Protein AF-A0A5J4YT79-F1 (afdb_monomer_lite)

InterPro domains:
  IPR004518 NTP pyrophosphohydrolase MazG-like domain [PF03819] (33-120)
  IPR011551 NTP pyrophosphohydrolase MazG [PTHR30522] (71-148)

pLDDT: mean 90.37, std 12.7, range [50.19, 98.56]

Foldseek 3Di:
DVVVVVVVVLLVVLVVCCVPPPCLVPDALVVLVVVLVVLVVQLVVLVVVLVCVVVVPDDDPPDPPADNVRSVVSNVVSVVSNVSSVSSSQVNCCVPPVDDPVVVVVVVVVLVLQLQLLVHPPDVVHDGPHDPDPVRRVVSNVVSVVVPD

Sequence (149 aa):
MENSLELVKLLNVIQQLNENCAFVKEVNGYEILSFTKSECDEIMIEMEALESHCRGGNETGFSSSVSEDAARTALQTEAGDLVFNALLLCHILARDYSIDLNAAIQSVREKVTRRSPHVFPRTEGGEVEPASTRAEAEAIWQREKAKEH

Structure (mmCIF, N/CA/C/O backbone):
data_AF-A0A5J4YT79-F1
#
_entry.id   AF-A0A5J4YT79-F1
#
loop_
_atom_site.group_PDB
_atom_site.id
_atom_site.type_symbol
_atom_site.label_atom_id
_atom_site.label_alt_id
_atom_site.label_comp_id
_atom_site.label_asym_id
_atom_site.label_entity_id
_atom_site.label_seq_id
_atom_site.pdbx_PDB_ins_code
_atom_site.Cartn_x
_atom_site.Cartn_y
_atom_site.Cartn_z
_atom_site.occupancy
_atom_site.B_iso_or_equiv
_atom_site.auth_seq_id
_atom_site.auth_comp_id
_atom_site.auth_asym_id
_atom_site.auth_atom_id
_atom_site.pdbx_PDB_model_num
ATOM 1 N N . MET A 1 1 ? -2.606 17.295 6.692 1.00 51.03 1 MET A N 1
ATOM 2 C CA . MET A 1 1 ? -2.569 17.907 5.342 1.00 51.03 1 MET A CA 1
ATOM 3 C C . MET A 1 1 ? -1.173 17.889 4.714 1.00 51.03 1 MET A C 1
ATOM 5 O O . MET A 1 1 ? -1.062 18.186 3.538 1.00 51.03 1 MET A O 1
ATOM 9 N N . GLU A 1 2 ? -0.114 17.510 5.436 1.00 56.41 2 GLU A N 1
ATOM 10 C CA . GLU A 1 2 ? 1.245 17.426 4.874 1.00 56.41 2 GLU A CA 1
ATOM 11 C C . GLU A 1 2 ? 1.461 16.124 4.075 1.00 56.41 2 GLU A C 1
ATOM 13 O O . GLU A 1 2 ? 1.932 16.164 2.943 1.00 56.41 2 GLU A O 1
ATOM 18 N N . ASN A 1 3 ? 0.938 14.992 4.571 1.00 58.00 3 ASN A N 1
ATOM 19 C CA . ASN A 1 3 ? 0.994 13.689 3.882 1.00 58.00 3 ASN A CA 1
ATOM 20 C C . ASN A 1 3 ? 0.339 13.690 2.490 1.00 58.00 3 ASN A C 1
ATOM 22 O O . ASN A 1 3 ? 0.740 12.921 1.620 1.00 58.00 3 ASN A O 1
ATOM 26 N N . SER A 1 4 ? -0.660 14.550 2.253 1.00 72.56 4 SER A N 1
ATOM 27 C CA . SER A 1 4 ? -1.286 14.652 0.931 1.00 72.56 4 SER A CA 1
ATOM 28 C C . SER A 1 4 ? -0.338 15.224 -0.122 1.00 72.56 4 SER A C 1
ATOM 30 O O . SER A 1 4 ? -0.509 14.918 -1.295 1.00 72.56 4 SER A O 1
ATOM 32 N N . LEU A 1 5 ? 0.667 16.019 0.266 1.00 89.56 5 LEU A N 1
ATOM 33 C CA . LEU A 1 5 ? 1.617 16.587 -0.688 1.00 89.56 5 LEU A CA 1
ATOM 34 C C . LEU A 1 5 ? 2.644 15.550 -1.161 1.00 89.56 5 LEU A C 1
ATOM 36 O O . LEU A 1 5 ? 2.880 15.445 -2.363 1.00 89.56 5 LEU A O 1
ATOM 40 N N . GLU A 1 6 ? 3.224 14.766 -0.249 1.00 93.75 6 GLU A N 1
ATOM 41 C CA . GLU A 1 6 ? 4.212 13.737 -0.613 1.00 93.75 6 GLU A CA 1
ATOM 42 C C . GLU A 1 6 ? 3.589 12.598 -1.424 1.00 93.75 6 GLU A C 1
ATOM 44 O O . GLU A 1 6 ? 4.176 12.149 -2.406 1.00 93.75 6 GLU A O 1
ATOM 49 N N . LEU A 1 7 ? 2.351 12.203 -1.107 1.00 91.62 7 LEU A N 1
ATOM 50 C CA . LEU A 1 7 ? 1.627 11.222 -1.916 1.00 91.62 7 LEU A CA 1
ATOM 51 C C . LEU A 1 7 ? 1.407 11.719 -3.353 1.00 91.62 7 LEU A C 1
ATOM 53 O O . LEU A 1 7 ? 1.615 10.972 -4.305 1.00 91.62 7 LEU A O 1
ATOM 57 N N . VAL A 1 8 ? 1.030 12.990 -3.528 1.00 93.06 8 VAL A N 1
ATOM 58 C CA . VAL A 1 8 ? 0.877 13.591 -4.863 1.00 93.06 8 VAL A CA 1
ATOM 59 C C . VAL A 1 8 ? 2.213 13.631 -5.608 1.00 93.06 8 VAL A C 1
ATOM 61 O O . VAL A 1 8 ? 2.255 13.335 -6.802 1.00 93.06 8 VAL A O 1
ATOM 64 N N . LYS A 1 9 ? 3.321 13.945 -4.925 1.00 96.12 9 LYS A N 1
ATOM 65 C CA . LYS A 1 9 ? 4.661 13.891 -5.531 1.00 96.12 9 LYS A CA 1
ATOM 66 C C . LYS A 1 9 ? 5.024 12.473 -5.980 1.00 96.12 9 LYS A C 1
ATOM 68 O O . LYS A 1 9 ? 5.514 12.319 -7.094 1.00 96.12 9 LYS A O 1
ATOM 73 N N . LEU A 1 10 ? 4.738 11.452 -5.173 1.00 95.69 10 LEU A N 1
ATOM 74 C CA . LEU A 1 10 ? 4.984 10.055 -5.540 1.00 95.69 10 LEU A CA 1
ATOM 75 C C . LEU A 1 10 ? 4.137 9.615 -6.743 1.00 95.69 10 LEU A C 1
ATOM 77 O O . LEU A 1 10 ? 4.655 8.987 -7.663 1.00 95.69 10 LEU A O 1
ATOM 81 N N . LEU A 1 11 ? 2.862 10.008 -6.794 1.00 94.12 11 LEU A N 1
ATOM 82 C CA . LEU A 1 11 ? 2.011 9.761 -7.964 1.00 94.12 11 LEU A CA 1
ATOM 83 C C . LEU A 1 11 ? 2.583 10.412 -9.232 1.00 94.12 11 LEU A C 1
ATOM 85 O O . LEU A 1 11 ? 2.588 9.788 -10.293 1.00 94.12 11 LEU A O 1
ATOM 89 N N . ASN A 1 12 ? 3.139 11.623 -9.124 1.00 95.88 12 ASN A N 1
ATOM 90 C CA . ASN A 1 12 ? 3.833 12.262 -10.244 1.00 95.88 12 ASN A CA 1
ATOM 91 C C . ASN A 1 12 ? 5.087 11.479 -10.668 1.00 95.88 12 ASN A C 1
ATOM 93 O O . ASN A 1 12 ? 5.338 11.349 -11.863 1.00 95.88 12 ASN A O 1
ATOM 97 N N . VAL A 1 13 ? 5.857 10.927 -9.723 1.00 97.50 13 VAL A N 1
ATOM 98 C CA . VAL A 1 13 ? 7.008 10.059 -10.039 1.00 97.50 13 VAL A CA 1
ATOM 99 C C . VAL A 1 13 ? 6.555 8.815 -10.803 1.00 97.50 13 VAL A C 1
ATOM 101 O O . VAL A 1 13 ? 7.142 8.493 -11.833 1.00 97.50 13 VAL A O 1
ATOM 104 N N . ILE A 1 14 ? 5.482 8.153 -10.365 1.00 96.50 14 ILE A N 1
ATOM 105 C CA . ILE A 1 14 ? 4.930 6.971 -11.049 1.00 96.50 14 ILE A CA 1
ATOM 106 C C . ILE A 1 14 ? 4.471 7.322 -12.468 1.00 96.50 14 ILE A C 1
ATOM 108 O O . ILE A 1 14 ? 4.776 6.588 -13.409 1.00 96.50 14 ILE A O 1
ATOM 112 N N . GLN A 1 15 ? 3.823 8.475 -12.652 1.00 94.69 15 GLN A N 1
ATOM 113 C CA . GLN A 1 15 ? 3.455 8.962 -13.982 1.00 94.69 15 GLN A CA 1
ATOM 114 C C . GLN A 1 15 ? 4.691 9.162 -14.875 1.00 94.69 15 GLN A C 1
ATOM 116 O O . GLN A 1 15 ? 4.701 8.731 -16.028 1.00 94.69 15 GLN A O 1
ATOM 121 N N . GLN A 1 16 ? 5.760 9.759 -14.341 1.00 97.69 16 GLN A N 1
ATOM 122 C CA . GLN A 1 16 ? 7.011 9.939 -15.082 1.00 97.69 16 GLN A CA 1
ATOM 123 C C . GLN A 1 16 ? 7.690 8.607 -15.418 1.00 97.69 16 GLN A C 1
ATOM 125 O O . GLN A 1 16 ? 8.208 8.453 -16.526 1.00 97.69 16 GLN A O 1
ATOM 130 N N . LEU A 1 17 ? 7.662 7.627 -14.510 1.00 97.56 17 LEU A N 1
ATOM 131 C CA . LEU A 1 17 ? 8.157 6.278 -14.783 1.00 97.56 17 LEU A CA 1
ATOM 132 C C . LEU A 1 17 ? 7.356 5.615 -15.906 1.00 97.56 17 LEU A C 1
ATOM 134 O O . LEU A 1 17 ? 7.945 5.046 -16.818 1.00 97.56 17 LEU A O 1
ATOM 138 N N . ASN A 1 18 ? 6.033 5.736 -15.900 1.00 92.75 18 ASN A N 1
ATOM 139 C CA . ASN A 1 18 ? 5.195 5.195 -16.966 1.00 92.75 18 ASN A CA 1
ATOM 140 C C . ASN A 1 18 ? 5.537 5.784 -18.346 1.00 92.75 18 ASN A C 1
ATOM 142 O O . ASN A 1 18 ? 5.630 5.067 -19.343 1.00 92.75 18 ASN A O 1
ATOM 146 N N . GLU A 1 19 ? 5.758 7.095 -18.411 1.00 94.75 19 GLU A N 1
ATOM 147 C CA . GLU A 1 19 ? 6.079 7.784 -19.662 1.00 94.75 19 GLU A CA 1
ATOM 148 C C . GLU A 1 19 ? 7.489 7.442 -20.170 1.00 94.75 19 GLU A C 1
ATOM 150 O O . GLU A 1 19 ? 7.693 7.284 -21.380 1.00 94.75 19 GLU A O 1
ATOM 155 N N . ASN A 1 20 ? 8.454 7.259 -19.262 1.00 97.44 20 ASN A N 1
ATOM 156 C CA . ASN A 1 20 ? 9.879 7.291 -19.604 1.00 97.44 20 ASN A CA 1
ATOM 157 C C . ASN A 1 20 ? 10.664 5.997 -19.306 1.00 97.44 20 ASN A C 1
ATOM 159 O O . ASN A 1 20 ? 11.790 5.865 -19.778 1.00 97.44 20 ASN A O 1
ATOM 163 N N . CYS A 1 21 ? 10.106 5.024 -18.579 1.00 97.69 21 CYS A N 1
ATOM 164 C CA . CYS A 1 21 ? 10.808 3.801 -18.170 1.00 97.69 21 CYS A CA 1
ATOM 165 C C . CYS A 1 21 ? 10.355 2.575 -18.978 1.00 97.69 21 CYS A C 1
ATOM 167 O O . CYS A 1 21 ? 9.181 2.212 -18.961 1.00 97.69 21 CYS A O 1
ATOM 169 N N . ALA A 1 22 ? 11.291 1.903 -19.658 1.00 97.81 22 ALA A N 1
ATOM 170 C CA . ALA A 1 22 ? 11.001 0.683 -20.422 1.00 97.81 22 ALA A CA 1
ATOM 171 C C . ALA A 1 22 ? 10.493 -0.455 -19.524 1.00 97.81 22 ALA A C 1
ATOM 173 O O . ALA A 1 22 ? 9.516 -1.111 -19.864 1.00 97.81 22 ALA A O 1
ATOM 174 N N . PHE A 1 23 ? 11.083 -0.613 -18.335 1.00 97.75 23 PHE A N 1
ATOM 175 C CA . PHE A 1 23 ? 10.646 -1.617 -17.366 1.00 97.75 23 PHE A CA 1
ATOM 176 C C . PHE A 1 23 ? 9.170 -1.445 -16.993 1.00 97.75 23 PHE A C 1
ATOM 178 O O . PHE A 1 23 ? 8.399 -2.389 -17.103 1.00 97.75 23 PHE A O 1
ATOM 185 N N . VAL A 1 24 ? 8.739 -0.227 -16.637 1.00 97.25 24 VAL A N 1
ATOM 186 C CA . VAL A 1 24 ? 7.333 0.029 -16.268 1.00 97.25 24 VAL A CA 1
ATOM 187 C C .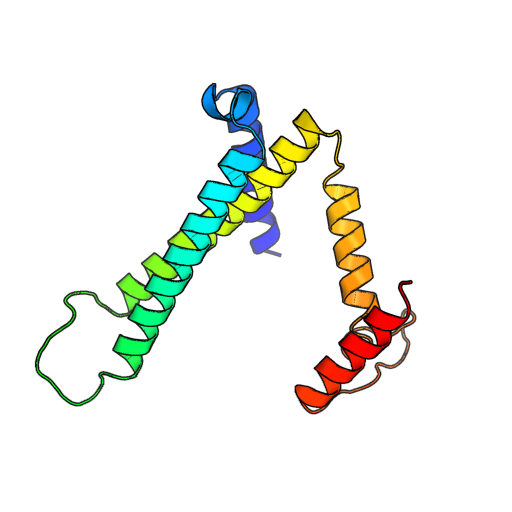 VAL A 1 24 ? 6.386 -0.177 -17.450 1.00 97.25 24 VAL A C 1
ATOM 189 O O . VAL A 1 24 ? 5.240 -0.559 -17.244 1.00 97.25 24 VAL A O 1
ATOM 192 N N . LYS A 1 25 ? 6.849 0.019 -18.689 1.00 95.81 25 LYS A N 1
ATOM 193 C CA . LYS A 1 25 ? 6.054 -0.249 -19.897 1.00 95.81 25 LYS A CA 1
ATOM 194 C C . LYS A 1 25 ? 5.843 -1.740 -20.170 1.00 95.81 25 LYS A C 1
ATOM 196 O O . LYS A 1 25 ? 4.870 -2.072 -20.838 1.00 95.81 25 LYS A O 1
ATOM 201 N N . GLU A 1 26 ? 6.710 -2.610 -19.661 1.00 96.62 26 GLU A N 1
ATOM 202 C CA . GLU A 1 26 ? 6.702 -4.048 -19.966 1.00 96.62 26 GLU A CA 1
ATOM 203 C C . GLU A 1 26 ? 6.263 -4.921 -18.786 1.00 96.62 26 GLU A C 1
ATOM 205 O O . GLU A 1 26 ? 5.588 -5.928 -18.994 1.00 96.62 26 GLU A O 1
ATOM 210 N N . VAL A 1 27 ? 6.598 -4.525 -17.556 1.00 98.06 27 VAL A N 1
ATOM 211 C CA . VAL A 1 27 ? 6.288 -5.284 -16.339 1.00 98.06 27 VAL A CA 1
ATOM 212 C C . VAL A 1 27 ? 4.783 -5.510 -16.204 1.00 98.06 27 VAL A C 1
ATOM 214 O O . VAL A 1 27 ? 3.978 -4.608 -16.465 1.00 98.06 27 VAL A O 1
ATOM 217 N N . ASN A 1 28 ? 4.393 -6.715 -15.792 1.00 97.88 28 ASN A N 1
ATOM 218 C CA . ASN A 1 28 ? 2.991 -7.066 -15.575 1.00 97.88 28 ASN A CA 1
ATOM 219 C C . ASN A 1 28 ? 2.621 -7.107 -14.081 1.00 97.88 28 ASN A C 1
ATOM 221 O O . ASN A 1 28 ? 3.473 -7.091 -13.191 1.00 97.88 28 ASN A O 1
ATOM 225 N N . GLY A 1 29 ? 1.319 -7.185 -13.795 1.00 97.88 29 GLY A N 1
ATOM 226 C CA . GLY A 1 29 ? 0.813 -7.162 -12.420 1.00 97.88 29 GLY A CA 1
ATOM 227 C C . GLY A 1 29 ? 1.323 -8.300 -11.523 1.00 97.88 29 GLY A C 1
ATOM 228 O O . GLY A 1 29 ? 1.494 -8.086 -10.325 1.00 97.88 29 GLY A O 1
ATOM 229 N N . TYR A 1 30 ? 1.605 -9.489 -12.068 1.00 98.31 30 TYR A N 1
ATOM 230 C CA . TYR A 1 30 ? 2.140 -10.606 -11.278 1.00 98.31 30 TYR A CA 1
ATOM 231 C C . TYR A 1 30 ? 3.571 -10.342 -10.807 1.00 98.31 30 TYR A C 1
ATOM 233 O O . TYR A 1 30 ? 3.915 -10.688 -9.679 1.00 98.31 30 TYR A O 1
ATOM 241 N N . GLU A 1 31 ? 4.389 -9.704 -11.643 1.00 98.50 31 GLU A N 1
ATOM 242 C CA . GLU A 1 31 ? 5.758 -9.328 -11.284 1.00 98.50 31 GLU A CA 1
ATOM 243 C C . GLU A 1 31 ? 5.760 -8.268 -10.177 1.00 98.50 31 GLU A C 1
ATOM 245 O O . GLU A 1 31 ? 6.433 -8.450 -9.164 1.00 98.50 31 GLU A O 1
ATOM 250 N N . ILE A 1 32 ? 4.924 -7.227 -10.292 1.00 98.38 32 ILE A N 1
ATOM 251 C CA . ILE A 1 32 ? 4.795 -6.211 -9.233 1.00 98.3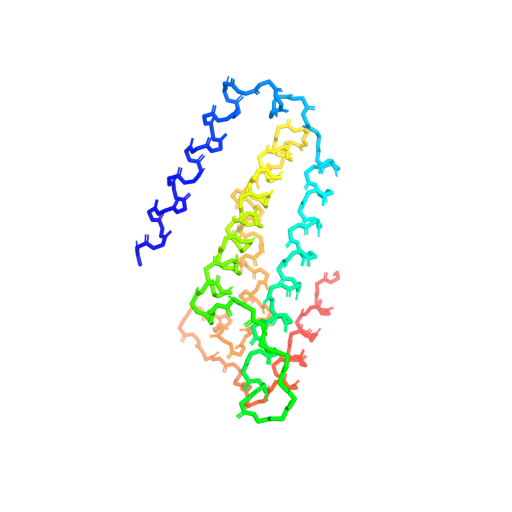8 32 ILE A CA 1
ATOM 252 C C . ILE A 1 32 ? 4.296 -6.822 -7.919 1.00 98.38 32 ILE A C 1
ATOM 254 O O . ILE A 1 32 ? 4.796 -6.476 -6.850 1.00 98.38 32 ILE A O 1
ATOM 258 N N . LEU A 1 33 ? 3.349 -7.765 -7.969 1.00 98.56 33 LEU A N 1
ATOM 259 C CA . LEU A 1 33 ? 2.902 -8.495 -6.778 1.00 98.56 33 LEU A CA 1
ATOM 260 C C . LEU A 1 33 ? 4.028 -9.322 -6.144 1.00 98.56 33 LEU A C 1
ATOM 262 O O . LEU A 1 33 ? 4.075 -9.438 -4.920 1.00 98.56 33 LEU A O 1
ATOM 266 N N . SER A 1 34 ? 4.937 -9.874 -6.951 1.00 98.50 34 SER A N 1
ATOM 267 C CA . SER A 1 34 ? 6.116 -10.575 -6.439 1.00 98.50 34 SER A CA 1
ATOM 268 C C . SER A 1 34 ? 7.054 -9.629 -5.689 1.00 98.50 34 SER A C 1
ATOM 270 O O . SER A 1 34 ? 7.500 -9.987 -4.602 1.00 98.50 34 SER A O 1
ATOM 272 N N . PHE A 1 35 ? 7.318 -8.427 -6.217 1.00 98.06 35 PHE A N 1
ATOM 273 C CA . PHE A 1 35 ? 8.117 -7.417 -5.506 1.00 98.06 35 PHE A CA 1
ATOM 274 C C . PHE A 1 35 ? 7.410 -6.943 -4.240 1.00 98.06 35 PHE A C 1
ATOM 276 O O . PHE A 1 35 ? 7.995 -6.975 -3.170 1.00 98.06 35 PHE A O 1
ATOM 283 N N . THR A 1 36 ? 6.107 -6.657 -4.325 1.00 98.25 36 THR A N 1
ATOM 284 C CA . THR A 1 36 ? 5.272 -6.279 -3.169 1.00 98.25 36 THR A CA 1
ATOM 285 C C . THR A 1 36 ? 5.363 -7.306 -2.038 1.00 98.25 36 THR A C 1
ATOM 287 O O . THR A 1 36 ? 5.361 -6.944 -0.863 1.00 98.25 36 THR A O 1
ATOM 290 N N . LYS A 1 37 ? 5.433 -8.599 -2.382 1.00 98.25 37 LYS A N 1
ATOM 291 C CA . LYS A 1 37 ? 5.630 -9.667 -1.403 1.00 98.25 37 LYS A CA 1
ATOM 292 C C . LYS A 1 37 ? 7.027 -9.615 -0.772 1.00 98.25 37 LYS A C 1
ATOM 294 O O . LYS A 1 37 ? 7.100 -9.778 0.439 1.00 98.25 37 LYS A O 1
ATOM 299 N N . SER A 1 38 ? 8.076 -9.366 -1.561 1.00 97.81 38 SER A N 1
ATOM 300 C CA . SER A 1 38 ? 9.435 -9.141 -1.038 1.00 97.81 38 SER A CA 1
ATOM 301 C C . SER A 1 38 ? 9.445 -8.003 -0.020 1.00 97.81 38 SER A C 1
ATOM 303 O O . SER A 1 38 ? 9.869 -8.229 1.104 1.00 97.81 38 SER A O 1
ATOM 305 N N . GLU A 1 39 ? 8.832 -6.853 -0.340 1.00 97.88 39 GLU A N 1
ATOM 306 C CA . GLU A 1 39 ? 8.791 -5.712 0.596 1.00 97.88 39 GLU A CA 1
ATOM 307 C C . GLU A 1 39 ? 8.074 -6.064 1.905 1.00 97.88 39 GLU A C 1
ATOM 309 O O . GLU A 1 39 ? 8.438 -5.608 2.982 1.00 97.88 39 GLU A O 1
ATOM 314 N N . CYS A 1 40 ? 7.028 -6.895 1.838 1.00 98.31 40 CYS A N 1
ATOM 315 C CA . CYS A 1 40 ? 6.352 -7.368 3.044 1.00 98.31 40 CYS A CA 1
ATOM 316 C C . CYS A 1 40 ? 7.274 -8.249 3.898 1.00 98.31 40 CYS A C 1
ATOM 318 O O . CYS A 1 40 ? 7.253 -8.130 5.123 1.00 98.31 40 CYS A O 1
ATOM 320 N N . ASP A 1 41 ? 8.060 -9.123 3.266 1.00 98.06 41 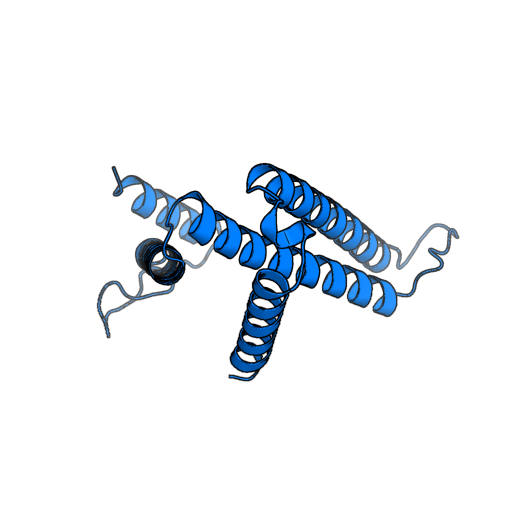ASP A N 1
ATOM 321 C CA . ASP A 1 41 ? 9.041 -9.969 3.947 1.00 98.06 41 ASP A CA 1
ATOM 322 C C . ASP A 1 41 ? 10.170 -9.116 4.568 1.00 98.06 41 ASP A C 1
ATOM 324 O O . ASP A 1 41 ? 10.546 -9.347 5.718 1.00 98.06 41 ASP A O 1
ATOM 328 N N . GLU A 1 42 ? 10.632 -8.075 3.873 1.00 97.25 42 GLU A N 1
ATOM 329 C CA . GLU A 1 42 ? 11.651 -7.122 4.345 1.00 97.25 42 GLU A CA 1
ATOM 330 C C . GLU A 1 42 ? 11.143 -6.279 5.528 1.00 97.25 42 GLU A C 1
ATOM 332 O O . GLU A 1 42 ? 11.797 -6.221 6.571 1.00 97.25 42 GLU A O 1
ATOM 337 N N . ILE A 1 43 ? 9.912 -5.756 5.461 1.00 97.88 43 ILE A N 1
ATOM 338 C CA . ILE A 1 43 ? 9.253 -5.087 6.599 1.00 97.88 43 ILE A CA 1
ATOM 339 C C . ILE A 1 43 ? 9.186 -6.007 7.823 1.00 97.88 43 ILE A C 1
ATOM 341 O O . ILE A 1 43 ? 9.447 -5.559 8.941 1.00 97.88 43 ILE A O 1
ATOM 345 N N . MET A 1 44 ? 8.823 -7.283 7.642 1.00 97.12 44 MET A N 1
ATOM 346 C CA . MET A 1 44 ? 8.757 -8.237 8.756 1.00 97.12 44 MET A CA 1
ATOM 347 C C . MET A 1 44 ? 10.132 -8.431 9.408 1.00 97.12 44 MET A C 1
ATOM 349 O O . MET A 1 44 ? 10.224 -8.399 10.636 1.00 97.12 44 MET A O 1
ATOM 353 N N . ILE A 1 45 ? 11.195 -8.555 8.607 1.00 94.00 45 ILE A N 1
ATOM 354 C CA . ILE A 1 45 ? 12.578 -8.666 9.097 1.00 94.00 45 ILE A CA 1
ATOM 355 C C . ILE A 1 45 ? 12.979 -7.419 9.898 1.00 94.00 45 ILE A C 1
ATOM 357 O O . ILE A 1 45 ? 13.491 -7.541 11.014 1.00 94.00 45 ILE A O 1
ATOM 361 N N . GLU A 1 46 ? 12.706 -6.219 9.380 1.00 94.19 46 GLU A N 1
ATOM 362 C CA . GLU A 1 46 ? 13.070 -4.967 10.056 1.00 94.19 46 GLU A CA 1
ATOM 363 C C . GLU A 1 46 ? 12.278 -4.747 11.358 1.00 94.19 46 GLU A C 1
ATOM 365 O O . GLU A 1 46 ? 12.819 -4.261 12.358 1.00 94.19 46 GLU A O 1
ATOM 370 N N . MET A 1 47 ? 11.008 -5.168 11.403 1.00 94.50 47 MET A N 1
ATOM 371 C CA . MET A 1 47 ? 10.219 -5.178 12.640 1.00 94.50 47 MET A CA 1
ATOM 372 C C . MET A 1 47 ? 10.823 -6.117 13.694 1.00 94.50 47 MET A C 1
ATOM 374 O O . MET A 1 47 ? 10.976 -5.720 14.852 1.00 94.50 47 MET A O 1
ATOM 378 N N . GLU A 1 48 ? 11.201 -7.339 13.311 1.00 91.19 48 GLU A N 1
ATOM 379 C CA . GLU A 1 48 ? 11.839 -8.308 14.214 1.00 91.19 48 GLU A CA 1
ATOM 380 C C . GLU A 1 48 ? 13.189 -7.803 14.740 1.00 91.19 48 GLU A C 1
ATOM 382 O O . GLU A 1 48 ? 13.502 -7.955 15.931 1.00 91.19 48 GLU A O 1
ATOM 387 N N . ALA A 1 49 ? 13.976 -7.154 13.876 1.00 87.00 49 ALA A N 1
ATOM 388 C CA . ALA A 1 49 ? 15.226 -6.516 14.260 1.00 87.00 49 ALA A CA 1
ATOM 389 C C . ALA A 1 49 ? 14.980 -5.425 15.311 1.00 87.00 49 ALA A C 1
ATOM 391 O O . ALA A 1 49 ? 15.619 -5.440 16.367 1.00 87.00 49 ALA A O 1
ATOM 392 N N . LEU A 1 50 ? 14.024 -4.520 15.085 1.00 88.12 50 LEU A N 1
ATOM 393 C CA . LEU A 1 50 ? 13.674 -3.457 16.034 1.00 88.12 50 LEU A CA 1
ATOM 394 C C . LEU A 1 50 ? 13.188 -3.997 17.380 1.00 88.12 50 LEU A C 1
ATOM 396 O O . LEU A 1 50 ? 13.661 -3.559 18.432 1.00 88.12 50 LEU A O 1
ATOM 400 N N . GLU A 1 51 ? 12.292 -4.983 17.372 1.00 88.38 51 GLU A N 1
ATOM 401 C CA . GLU A 1 51 ? 11.807 -5.600 18.607 1.00 88.38 51 GLU A CA 1
ATOM 402 C C . GLU A 1 51 ? 12.935 -6.263 19.404 1.00 88.38 51 GLU A C 1
ATOM 404 O O . GLU A 1 51 ? 12.958 -6.177 20.636 1.00 88.38 51 GLU A O 1
ATOM 409 N N . SER A 1 52 ? 13.890 -6.893 18.717 1.00 81.62 52 SER A N 1
ATOM 410 C CA . SER A 1 52 ? 15.053 -7.519 19.349 1.00 81.62 52 SER A CA 1
ATOM 411 C C . SER A 1 52 ? 15.950 -6.491 20.048 1.00 81.62 52 SER A C 1
ATOM 413 O O . SER A 1 52 ? 16.432 -6.759 21.149 1.00 81.62 52 SER A O 1
ATOM 415 N N . HIS A 1 53 ? 16.104 -5.285 19.486 1.00 76.12 53 HIS A N 1
ATOM 416 C CA . HIS A 1 53 ? 16.811 -4.181 20.149 1.00 76.12 53 HIS A CA 1
ATOM 417 C C . HIS A 1 53 ? 16.061 -3.685 21.393 1.00 76.12 53 HIS A C 1
ATOM 419 O O . HIS A 1 53 ? 16.681 -3.478 22.436 1.00 76.12 53 HIS A O 1
ATOM 425 N N . CYS A 1 54 ? 14.729 -3.554 21.329 1.00 69.88 54 CYS A N 1
ATOM 426 C CA . CYS A 1 54 ? 13.924 -3.139 22.484 1.00 69.88 54 CYS A CA 1
ATOM 427 C C . CYS A 1 54 ? 13.935 -4.172 23.626 1.00 69.88 54 CYS A C 1
ATOM 429 O O . CYS A 1 54 ? 13.854 -3.799 24.797 1.00 69.88 54 CYS A O 1
ATOM 431 N N . ARG A 1 55 ? 14.021 -5.471 23.302 1.00 66.94 55 ARG A N 1
ATOM 432 C CA . ARG A 1 55 ? 14.061 -6.569 24.288 1.00 66.94 55 ARG A CA 1
ATOM 433 C C . ARG A 1 55 ? 15.471 -6.845 24.828 1.00 66.94 55 ARG A C 1
ATOM 435 O O . ARG A 1 55 ? 15.592 -7.310 25.957 1.00 66.94 55 ARG A O 1
ATOM 442 N N . GLY A 1 56 ? 16.520 -6.532 24.065 1.00 57.66 56 GLY A N 1
ATOM 443 C CA . GLY A 1 56 ? 17.933 -6.798 24.376 1.00 57.66 56 GLY A CA 1
ATOM 444 C C . GLY A 1 56 ? 18.596 -5.853 25.387 1.00 57.66 56 GLY A C 1
ATOM 445 O O . GLY A 1 56 ? 19.820 -5.832 25.487 1.00 57.66 56 GLY A O 1
ATOM 446 N N . GLY A 1 57 ? 17.821 -5.085 26.160 1.00 53.62 57 GLY A N 1
ATOM 447 C CA . GLY A 1 57 ? 18.341 -4.186 27.197 1.00 53.62 57 GLY A CA 1
ATOM 448 C C . GLY A 1 57 ? 19.065 -4.878 28.361 1.00 53.62 57 GLY A C 1
ATOM 449 O O . GLY A 1 57 ? 19.635 -4.184 29.194 1.00 53.62 57 GLY A O 1
ATOM 450 N N . ASN A 1 58 ? 19.062 -6.212 28.437 1.00 52.44 58 ASN A N 1
ATOM 451 C CA . ASN A 1 58 ? 19.868 -7.000 29.364 1.00 52.44 58 ASN A CA 1
ATOM 452 C C . ASN A 1 58 ? 20.055 -8.421 28.803 1.00 52.44 58 ASN A C 1
ATOM 454 O O . ASN A 1 58 ? 19.081 -9.075 28.455 1.00 52.44 58 ASN A O 1
ATOM 458 N N . GLU A 1 59 ? 21.296 -8.907 28.842 1.00 56.88 59 GLU A N 1
ATOM 459 C CA . GLU A 1 59 ? 21.724 -10.308 28.673 1.00 56.88 59 GLU A CA 1
ATOM 460 C C . GLU A 1 59 ? 22.178 -10.746 27.262 1.00 56.88 59 GLU A C 1
ATOM 462 O O . GLU A 1 59 ? 21.416 -10.875 26.311 1.00 56.88 59 GLU A O 1
ATOM 467 N N . THR A 1 60 ? 23.470 -11.098 27.214 1.00 50.19 60 THR A N 1
ATOM 468 C CA . THR A 1 60 ? 24.291 -11.660 26.123 1.00 50.19 60 THR A CA 1
ATOM 469 C C . THR A 1 60 ? 25.036 -10.641 25.250 1.00 50.19 60 THR A C 1
ATOM 471 O O . THR A 1 60 ? 24.476 -9.873 24.481 1.00 50.19 60 THR A O 1
ATOM 474 N N . GLY A 1 61 ? 26.365 -10.637 25.401 1.00 50.56 61 GLY A N 1
ATOM 475 C CA . GLY A 1 61 ? 27.315 -9.718 24.767 1.00 50.56 61 GLY A CA 1
ATOM 476 C C . GLY A 1 61 ? 27.544 -9.955 23.274 1.00 50.56 61 GLY A C 1
ATOM 477 O O . GLY A 1 61 ? 28.692 -9.977 22.833 1.00 50.56 61 GLY A O 1
ATOM 478 N N . PHE A 1 62 ? 26.473 -10.123 22.500 1.00 53.12 62 PHE A N 1
ATOM 479 C CA . PHE A 1 62 ? 26.510 -10.001 21.049 1.00 53.12 62 PHE A CA 1
ATOM 480 C C . PHE A 1 62 ? 25.849 -8.677 20.673 1.00 53.12 62 PHE A C 1
ATOM 482 O O . PHE A 1 62 ? 24.632 -8.577 20.542 1.00 53.12 62 PHE A O 1
ATOM 489 N N . SER A 1 63 ? 26.668 -7.631 20.568 1.00 52.94 63 SER A N 1
ATOM 490 C CA . SER A 1 63 ? 26.202 -6.334 20.091 1.00 52.94 63 SER A CA 1
ATOM 491 C C . SER A 1 63 ? 25.766 -6.498 18.640 1.00 52.94 63 SER A C 1
ATOM 493 O O . SER A 1 63 ? 26.614 -6.630 17.758 1.00 52.94 63 SER A O 1
ATOM 495 N N . SER A 1 64 ? 24.458 -6.445 18.386 1.00 56.94 64 SER A N 1
ATOM 496 C CA . SER A 1 64 ? 23.976 -5.941 17.103 1.00 56.94 64 SER A CA 1
ATOM 497 C C . SER A 1 64 ? 24.726 -4.634 16.827 1.00 56.94 64 SER A C 1
ATOM 499 O O . SER A 1 64 ? 24.788 -3.750 17.684 1.00 56.94 64 SER A O 1
ATOM 501 N N . SER A 1 65 ? 25.407 -4.552 15.688 1.00 64.12 65 SER A N 1
ATOM 502 C CA . SER A 1 65 ? 26.224 -3.395 15.312 1.00 64.12 65 SER A CA 1
ATOM 503 C C . SER A 1 65 ? 25.390 -2.215 14.805 1.00 64.12 65 SER A C 1
ATOM 505 O O . SER A 1 65 ? 25.954 -1.193 14.420 1.00 64.12 65 SER A O 1
ATOM 507 N N . VAL A 1 66 ? 24.067 -2.364 14.750 1.00 72.19 66 VAL A N 1
ATOM 508 C CA . VAL A 1 66 ? 23.138 -1.392 14.172 1.00 72.19 66 VAL A CA 1
ATOM 509 C C . VAL A 1 66 ? 22.460 -0.620 15.303 1.00 72.19 66 VAL A C 1
ATOM 511 O O . VAL A 1 66 ? 22.034 -1.206 16.294 1.00 72.19 66 VAL A O 1
ATOM 514 N N . SER A 1 67 ? 22.396 0.709 15.195 1.00 85.00 67 SER A N 1
ATOM 515 C CA . SER A 1 67 ? 21.690 1.536 16.178 1.00 85.00 67 SER A CA 1
ATOM 516 C C . SER A 1 67 ? 20.172 1.439 16.002 1.00 85.00 67 SER A C 1
ATOM 518 O O . SER A 1 67 ? 19.679 1.179 14.905 1.00 85.00 67 SER A O 1
ATOM 520 N N . GLU A 1 68 ? 19.415 1.719 17.065 1.00 85.50 68 GLU A N 1
ATOM 521 C CA . GLU A 1 68 ? 17.946 1.758 17.005 1.00 85.50 68 GLU A CA 1
ATOM 522 C C . GLU A 1 68 ? 17.435 2.758 15.950 1.00 85.50 68 GLU A C 1
ATOM 524 O O . GLU A 1 68 ? 16.513 2.450 15.200 1.00 85.50 68 GLU A O 1
ATOM 529 N N . ASP A 1 69 ? 18.075 3.926 15.828 1.00 88.50 69 ASP A N 1
ATOM 530 C CA . ASP A 1 69 ? 17.735 4.923 14.804 1.00 88.50 69 ASP A CA 1
ATOM 531 C C . ASP A 1 69 ? 17.961 4.403 13.378 1.00 88.50 69 ASP A C 1
ATOM 533 O O . ASP A 1 69 ? 17.165 4.681 12.477 1.00 88.50 69 ASP A O 1
ATOM 537 N N . ALA A 1 70 ? 19.027 3.625 13.162 1.00 88.81 70 ALA A N 1
ATOM 538 C CA . ALA A 1 70 ? 19.299 3.014 11.867 1.00 88.81 70 ALA A CA 1
ATOM 539 C C . ALA A 1 70 ? 18.245 1.951 11.527 1.00 88.81 70 ALA A C 1
ATOM 541 O O . ALA A 1 70 ? 17.732 1.952 10.412 1.00 88.81 70 ALA A O 1
ATOM 542 N N . ALA A 1 71 ? 17.848 1.123 12.496 1.00 88.25 71 ALA A N 1
ATOM 543 C CA . ALA A 1 71 ? 16.791 0.131 12.310 1.00 88.25 71 ALA A CA 1
ATOM 544 C C . ALA A 1 71 ? 15.415 0.784 12.050 1.00 88.25 71 ALA A C 1
ATOM 546 O O . ALA A 1 71 ? 14.659 0.343 11.190 1.00 88.25 71 ALA A O 1
ATOM 547 N N . ARG A 1 72 ? 15.098 1.905 12.719 1.00 93.44 72 ARG A N 1
ATOM 548 C CA . ARG A 1 72 ? 13.872 2.678 12.433 1.00 93.44 72 ARG A CA 1
ATOM 549 C C . ARG A 1 72 ? 13.888 3.268 11.024 1.00 93.44 72 ARG A C 1
ATOM 551 O O . ARG A 1 72 ? 12.854 3.298 10.362 1.00 93.44 72 ARG A O 1
ATOM 558 N N . THR A 1 73 ? 15.053 3.731 10.576 1.00 95.25 73 THR A N 1
ATOM 559 C CA . THR A 1 73 ? 15.242 4.272 9.223 1.00 95.25 73 THR A CA 1
ATOM 560 C C . THR A 1 73 ? 15.089 3.184 8.160 1.00 95.25 73 THR A C 1
ATOM 562 O O . THR A 1 73 ? 14.458 3.431 7.134 1.00 95.25 73 THR A O 1
ATOM 565 N N . ALA A 1 74 ? 15.613 1.981 8.411 1.00 94.50 74 ALA A N 1
ATOM 566 C CA . ALA A 1 74 ? 15.422 0.827 7.537 1.00 94.50 74 ALA A CA 1
ATOM 567 C C . ALA A 1 74 ? 13.934 0.467 7.425 1.00 94.50 74 ALA A C 1
ATOM 569 O O . ALA A 1 74 ? 13.384 0.521 6.332 1.00 94.50 74 ALA A O 1
ATOM 570 N N . LEU A 1 75 ? 13.228 0.292 8.551 1.00 96.19 75 LEU A N 1
ATOM 571 C CA . LEU A 1 75 ? 11.785 0.018 8.531 1.00 96.19 75 LEU A CA 1
ATOM 572 C C . LEU A 1 75 ? 10.977 1.101 7.789 1.00 96.19 75 LEU A C 1
ATOM 574 O O . LEU A 1 75 ? 10.015 0.795 7.085 1.00 96.19 75 LEU A O 1
ATOM 578 N N . GLN A 1 76 ? 11.347 2.377 7.941 1.00 96.50 76 GLN A N 1
ATOM 579 C CA . GLN A 1 76 ? 10.712 3.471 7.202 1.00 96.50 76 GLN A CA 1
ATOM 580 C C . GLN A 1 76 ? 10.958 3.374 5.685 1.00 96.50 76 GLN A C 1
ATOM 582 O O . GLN A 1 76 ? 10.079 3.763 4.914 1.00 96.50 76 GLN A O 1
ATOM 587 N N . THR A 1 77 ? 12.125 2.877 5.272 1.00 97.31 77 THR A N 1
ATOM 588 C CA . THR A 1 77 ? 12.489 2.665 3.864 1.00 97.31 77 THR A CA 1
ATOM 589 C C . THR A 1 77 ? 11.615 1.569 3.262 1.00 97.31 77 THR A C 1
ATOM 591 O O . THR A 1 77 ? 10.869 1.856 2.327 1.00 97.31 77 THR A O 1
ATOM 594 N N . GLU A 1 78 ? 11.556 0.399 3.903 1.00 98.12 78 GLU A N 1
ATOM 595 C CA . GLU A 1 78 ? 10.749 -0.732 3.418 1.00 98.12 78 GLU A CA 1
ATOM 596 C C . GLU A 1 78 ? 9.245 -0.409 3.388 1.00 98.12 78 GLU A C 1
ATOM 598 O O . GLU A 1 78 ? 8.512 -0.755 2.457 1.00 98.12 78 GLU A O 1
ATOM 603 N N . ALA A 1 79 ? 8.753 0.348 4.377 1.00 97.38 79 ALA A N 1
ATOM 604 C CA . ALA A 1 79 ? 7.379 0.848 4.363 1.00 97.38 79 ALA A CA 1
ATOM 605 C C . ALA A 1 79 ? 7.106 1.790 3.172 1.00 97.38 79 ALA A C 1
ATOM 607 O O . ALA A 1 79 ? 5.991 1.808 2.640 1.00 97.38 79 ALA A O 1
ATOM 608 N N . GLY A 1 80 ? 8.102 2.578 2.759 1.00 97.56 80 GLY A N 1
ATOM 609 C CA . GLY A 1 80 ? 8.039 3.425 1.570 1.00 97.56 80 GLY A CA 1
ATOM 610 C C . GLY A 1 80 ? 7.984 2.611 0.278 1.00 97.56 80 GLY A C 1
ATOM 611 O O . GLY A 1 80 ? 7.146 2.901 -0.582 1.00 97.56 80 GLY A O 1
ATOM 612 N N . ASP A 1 81 ? 8.798 1.562 0.178 1.00 98.31 81 ASP A N 1
ATOM 613 C CA . ASP A 1 81 ? 8.848 0.674 -0.987 1.00 98.31 81 ASP A CA 1
ATOM 614 C C . ASP A 1 81 ? 7.551 -0.127 -1.149 1.00 98.31 81 ASP A C 1
ATOM 616 O O . ASP A 1 81 ? 7.004 -0.215 -2.255 1.00 98.31 81 ASP A O 1
ATOM 620 N N . LEU A 1 82 ? 6.932 -0.562 -0.044 1.00 98.44 82 LEU A N 1
ATOM 621 C CA . LEU A 1 82 ? 5.587 -1.145 -0.075 1.00 98.44 82 LEU A CA 1
ATOM 622 C C . LEU A 1 82 ? 4.537 -0.164 -0.628 1.00 98.44 82 LEU A C 1
ATOM 624 O O . LEU A 1 82 ? 3.685 -0.552 -1.434 1.00 98.44 82 LEU A O 1
ATOM 628 N N . VAL A 1 83 ? 4.578 1.110 -0.217 1.00 97.25 83 VAL A N 1
ATOM 629 C CA . VAL A 1 83 ? 3.660 2.144 -0.734 1.00 97.25 83 VAL A CA 1
ATOM 630 C C . VAL A 1 83 ? 3.894 2.382 -2.225 1.00 97.25 83 VAL A C 1
ATOM 632 O O . VAL A 1 83 ? 2.926 2.463 -2.987 1.00 97.25 83 VAL A O 1
ATOM 635 N N . PHE A 1 84 ? 5.154 2.470 -2.656 1.00 98.06 84 PHE A N 1
ATOM 636 C CA . PHE A 1 84 ? 5.507 2.604 -4.067 1.00 98.06 84 PHE A CA 1
ATOM 637 C C . PHE A 1 84 ? 4.977 1.427 -4.892 1.00 98.06 84 PHE A C 1
ATOM 639 O O . PHE A 1 84 ? 4.252 1.649 -5.866 1.00 98.06 84 PHE A O 1
ATOM 646 N N . ASN A 1 85 ? 5.249 0.190 -4.471 1.00 98.38 85 ASN A N 1
ATOM 647 C CA . ASN A 1 85 ? 4.814 -1.015 -5.173 1.00 98.38 85 ASN A CA 1
ATOM 648 C C . ASN A 1 85 ? 3.284 -1.133 -5.236 1.00 98.38 85 ASN A C 1
ATOM 650 O O . ASN A 1 85 ? 2.744 -1.494 -6.283 1.00 98.38 85 ASN A O 1
ATOM 654 N N . ALA A 1 86 ? 2.561 -0.752 -4.178 1.00 97.31 86 ALA A N 1
ATOM 655 C CA . ALA A 1 86 ? 1.098 -0.733 -4.188 1.00 97.31 86 ALA A CA 1
ATOM 656 C C . ALA A 1 86 ? 0.526 0.265 -5.213 1.00 97.31 86 ALA A C 1
ATOM 658 O O . ALA A 1 86 ? -0.401 -0.064 -5.957 1.00 97.31 86 ALA A O 1
ATOM 659 N N . LEU A 1 87 ? 1.082 1.479 -5.287 1.00 96.25 87 LEU A N 1
ATOM 660 C CA . LEU A 1 87 ? 0.643 2.489 -6.254 1.00 96.25 87 LEU A CA 1
ATOM 661 C C . LEU A 1 87 ? 1.045 2.126 -7.688 1.00 96.25 87 LEU A C 1
ATOM 663 O O . LEU A 1 87 ? 0.244 2.299 -8.611 1.00 96.25 87 LEU A O 1
ATOM 667 N N . LEU A 1 88 ? 2.251 1.584 -7.880 1.00 97.69 88 LEU A N 1
ATOM 668 C CA . LEU A 1 88 ? 2.701 1.086 -9.175 1.00 97.69 88 LEU A CA 1
ATOM 669 C C . LEU A 1 88 ? 1.814 -0.073 -9.643 1.00 97.69 88 LEU A C 1
ATOM 671 O O . LEU A 1 88 ? 1.396 -0.085 -10.797 1.00 97.69 88 LEU A O 1
ATOM 675 N N . LEU A 1 89 ? 1.437 -0.996 -8.753 1.00 97.81 89 LEU A N 1
ATOM 676 C CA . LEU A 1 89 ? 0.490 -2.064 -9.066 1.00 97.81 89 LEU A CA 1
ATOM 677 C C . LEU A 1 89 ? -0.847 -1.497 -9.545 1.00 97.81 89 LEU A C 1
ATOM 679 O O . LEU A 1 89 ? -1.353 -1.929 -10.577 1.00 97.81 89 LEU A O 1
ATOM 683 N N . CYS A 1 90 ? -1.413 -0.518 -8.835 1.00 95.94 90 CYS A N 1
ATOM 684 C CA . CYS A 1 90 ? -2.648 0.139 -9.260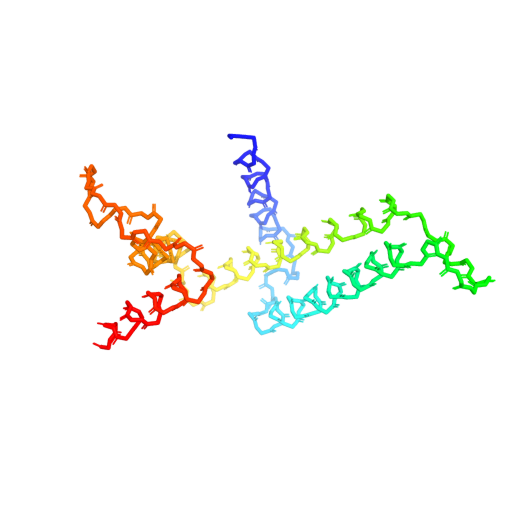 1.00 95.94 90 CYS A CA 1
ATOM 685 C C . CYS A 1 90 ? -2.531 0.744 -10.665 1.00 95.94 90 CYS A C 1
ATOM 687 O O . CYS A 1 90 ? -3.453 0.602 -11.467 1.00 95.94 90 CYS A O 1
ATOM 689 N N . HIS A 1 91 ? -1.395 1.371 -10.977 1.00 95.56 91 HIS A N 1
ATOM 690 C CA . HIS A 1 91 ? -1.117 1.899 -12.312 1.00 95.56 91 HIS A CA 1
ATOM 691 C C . HIS A 1 91 ? -1.068 0.794 -13.379 1.00 95.56 91 HIS A C 1
ATOM 693 O O . HIS A 1 91 ? -1.718 0.906 -14.419 1.00 95.56 91 HIS A O 1
ATOM 699 N N . ILE A 1 92 ? -0.359 -0.306 -13.114 1.00 97.50 92 ILE A N 1
ATOM 700 C CA . ILE A 1 92 ? -0.280 -1.452 -14.034 1.00 97.50 92 ILE A CA 1
ATOM 701 C C . ILE A 1 92 ? -1.658 -2.102 -14.230 1.00 97.50 92 ILE A C 1
ATOM 703 O O . ILE A 1 92 ? -2.030 -2.432 -15.354 1.00 97.50 92 ILE A O 1
ATOM 707 N N . LEU A 1 93 ? -2.468 -2.213 -13.173 1.00 97.38 93 LEU A N 1
ATOM 708 C CA . LEU A 1 93 ? -3.837 -2.723 -13.272 1.00 97.38 93 LEU A CA 1
ATOM 709 C C . LEU A 1 93 ? -4.756 -1.794 -14.079 1.00 97.38 93 LEU A C 1
ATOM 711 O O . LEU A 1 93 ? -5.620 -2.275 -14.815 1.00 97.38 93 LEU A O 1
ATOM 715 N N . ALA A 1 94 ? -4.566 -0.478 -13.978 1.00 95.19 94 ALA A N 1
ATOM 716 C CA . ALA A 1 94 ? -5.272 0.485 -14.817 1.00 95.19 94 ALA A CA 1
ATOM 717 C C . ALA A 1 94 ? -4.893 0.319 -16.297 1.00 95.19 94 ALA A C 1
ATOM 719 O O . ALA A 1 94 ? -5.778 0.274 -17.152 1.00 95.19 94 ALA A O 1
ATOM 720 N N . ARG A 1 95 ?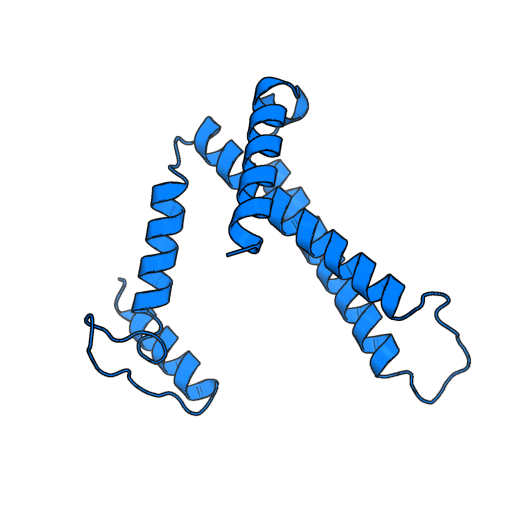 -3.596 0.159 -16.595 1.00 94.88 95 ARG A N 1
ATOM 721 C CA . ARG A 1 95 ? -3.079 -0.055 -17.956 1.00 94.88 95 ARG A CA 1
ATOM 722 C C . ARG A 1 95 ? -3.591 -1.359 -18.578 1.00 94.88 95 ARG A C 1
ATOM 724 O O . ARG A 1 95 ? -4.094 -1.335 -19.697 1.00 94.88 95 ARG A O 1
ATOM 731 N N . ASP A 1 96 ? -3.468 -2.474 -17.860 1.00 96.94 96 ASP A N 1
ATOM 732 C CA . ASP A 1 96 ? -3.677 -3.818 -18.422 1.00 96.94 96 ASP A CA 1
ATOM 733 C C . ASP A 1 96 ? -5.130 -4.295 -18.334 1.00 96.94 96 ASP A C 1
ATOM 735 O O . ASP A 1 96 ? -5.582 -5.077 -19.170 1.00 96.94 96 ASP A O 1
ATOM 739 N N . TYR A 1 97 ? -5.875 -3.821 -17.331 1.00 97.31 97 TYR A N 1
ATOM 740 C CA . TYR A 1 97 ? -7.223 -4.308 -17.021 1.00 97.31 97 TYR A CA 1
ATOM 741 C C . TYR A 1 97 ? -8.270 -3.192 -16.934 1.00 97.31 97 TYR A C 1
ATOM 743 O O . TYR A 1 97 ? -9.417 -3.466 -16.584 1.00 97.31 97 TYR A O 1
ATOM 751 N N . SER A 1 98 ? -7.911 -1.942 -17.261 1.00 96.75 98 SER A N 1
ATOM 752 C CA . SER A 1 98 ? -8.823 -0.783 -17.206 1.00 96.75 98 SER A CA 1
ATOM 753 C C . SER A 1 98 ? -9.465 -0.568 -15.827 1.00 96.75 98 SER A C 1
ATOM 755 O O . SER A 1 98 ? -10.607 -0.120 -15.724 1.00 96.75 98 SER A O 1
ATOM 757 N N . ILE A 1 99 ? -8.744 -0.901 -14.752 1.00 96.31 99 ILE A N 1
ATOM 758 C CA . ILE A 1 99 ? -9.199 -0.656 -13.380 1.00 96.31 99 ILE A CA 1
ATOM 759 C C . ILE A 1 99 ? -9.051 0.830 -13.040 1.00 96.31 99 ILE A C 1
ATOM 761 O O . ILE A 1 99 ? -7.955 1.382 -13.095 1.00 96.31 99 ILE A O 1
ATOM 765 N N . ASP A 1 100 ? -10.145 1.474 -12.635 1.00 93.88 100 ASP A N 1
ATOM 766 C CA . ASP A 1 100 ? -10.119 2.855 -12.148 1.00 93.88 100 ASP A CA 1
ATOM 767 C C . ASP A 1 100 ? -9.671 2.907 -10.678 1.00 93.88 100 ASP A C 1
ATOM 769 O O . ASP A 1 100 ? -10.357 2.419 -9.771 1.00 93.88 100 ASP A O 1
ATOM 773 N N . LEU A 1 101 ? -8.520 3.539 -10.438 1.00 90.06 101 LEU A N 1
ATOM 774 C CA . LEU A 1 101 ? -7.963 3.739 -9.103 1.00 90.06 101 LEU A CA 1
ATOM 775 C C . LEU A 1 101 ? -8.892 4.557 -8.193 1.00 90.06 101 LEU A C 1
ATOM 777 O O . LEU A 1 101 ? -9.036 4.226 -7.016 1.00 90.06 101 LEU A O 1
ATOM 781 N N . ASN A 1 102 ? -9.563 5.589 -8.714 1.00 92.06 102 ASN A N 1
ATOM 782 C CA . ASN A 1 102 ? -10.488 6.390 -7.911 1.00 92.06 102 ASN A CA 1
ATOM 783 C C . ASN A 1 102 ? -11.684 5.551 -7.464 1.00 92.06 102 ASN A C 1
ATOM 785 O O . ASN A 1 102 ? -12.066 5.607 -6.294 1.00 92.06 102 ASN A O 1
ATOM 789 N N . ALA A 1 103 ? -12.227 4.725 -8.362 1.00 95.25 103 ALA A N 1
ATOM 790 C CA . ALA A 1 103 ? -13.307 3.801 -8.035 1.00 95.25 103 ALA A CA 1
ATOM 791 C C . ALA A 1 103 ? -12.865 2.746 -7.004 1.00 95.25 103 ALA A C 1
ATOM 793 O O . ALA A 1 103 ? -13.600 2.462 -6.056 1.00 95.25 103 ALA A O 1
ATOM 794 N N . ALA A 1 104 ? -11.649 2.203 -7.131 1.00 94.75 104 ALA A N 1
ATOM 795 C CA . ALA A 1 104 ? -11.092 1.255 -6.165 1.00 94.75 104 ALA A CA 1
ATOM 796 C C . ALA A 1 104 ? -10.912 1.888 -4.769 1.00 94.75 104 ALA A C 1
ATOM 798 O O . ALA A 1 104 ? -11.346 1.309 -3.766 1.00 94.75 104 ALA A O 1
ATOM 799 N N . ILE A 1 105 ? -10.345 3.100 -4.700 1.00 93.69 105 ILE A N 1
ATOM 800 C CA . ILE A 1 105 ? -10.162 3.863 -3.452 1.00 93.69 105 ILE A CA 1
ATOM 801 C C . ILE A 1 105 ? -11.517 4.229 -2.833 1.00 93.69 105 ILE A C 1
ATOM 803 O O . ILE A 1 105 ? -11.718 4.075 -1.626 1.00 93.69 105 ILE A O 1
ATOM 807 N N . GLN A 1 106 ? -12.478 4.674 -3.644 1.00 95.56 106 GLN A N 1
ATOM 808 C CA . GLN A 1 106 ? -13.841 4.943 -3.190 1.00 95.56 106 GLN A CA 1
ATOM 809 C C . GLN A 1 106 ? -14.492 3.685 -2.605 1.00 95.56 106 GLN A C 1
ATOM 811 O O . GLN A 1 106 ? -15.047 3.739 -1.507 1.00 95.56 106 GLN A O 1
ATOM 816 N N . SER A 1 107 ? -14.372 2.549 -3.295 1.00 95.25 107 SER A N 1
ATOM 817 C CA . SER A 1 107 ? -14.939 1.275 -2.855 1.00 95.25 107 SER A CA 1
ATOM 818 C C . SER A 1 107 ? -14.368 0.824 -1.509 1.00 95.25 107 SER A C 1
ATOM 820 O O . SER A 1 107 ? -15.123 0.420 -0.619 1.00 95.25 107 SER A O 1
ATOM 822 N N . VAL A 1 108 ? -13.044 0.913 -1.310 1.00 96.12 108 VAL A N 1
ATOM 823 C CA . VAL A 1 108 ? -12.436 0.546 -0.021 1.00 96.12 108 VAL A CA 1
ATOM 824 C C . VAL A 1 108 ? -12.796 1.541 1.082 1.00 96.12 108 VAL A C 1
ATOM 826 O O . VAL A 1 108 ? -13.104 1.100 2.188 1.00 96.12 108 VAL A O 1
ATOM 829 N N . ARG A 1 109 ? -12.862 2.849 0.788 1.00 95.50 109 ARG A N 1
ATOM 830 C CA . ARG A 1 109 ? -13.323 3.873 1.740 1.00 95.50 109 ARG A CA 1
ATOM 831 C C . ARG A 1 109 ? -14.728 3.549 2.241 1.00 95.50 109 ARG A C 1
ATOM 833 O O . ARG A 1 109 ? -14.934 3.420 3.442 1.00 95.50 109 ARG A O 1
ATOM 840 N N . GLU A 1 110 ? -15.679 3.351 1.331 1.00 94.56 110 GLU A N 1
ATOM 841 C CA . GLU A 1 110 ? -17.069 3.028 1.676 1.00 94.56 110 GLU A CA 1
ATOM 842 C C . GLU A 1 110 ? -17.182 1.706 2.442 1.00 94.56 110 GLU A C 1
ATOM 844 O O . GLU A 1 110 ? -17.934 1.610 3.413 1.00 94.56 110 GLU A O 1
ATOM 849 N N . LYS A 1 111 ? -16.406 0.690 2.046 1.00 94.88 111 LYS A N 1
ATOM 850 C CA . LYS A 1 111 ? -16.353 -0.609 2.727 1.00 94.88 111 LYS A CA 1
ATOM 851 C C . LYS A 1 111 ? -15.854 -0.482 4.165 1.00 94.88 111 LYS A C 1
ATOM 853 O O . LYS A 1 111 ? -16.490 -1.026 5.065 1.00 94.88 111 LYS A O 1
ATOM 858 N N . VAL A 1 112 ? -14.743 0.221 4.387 1.00 96.00 112 VAL A N 1
ATOM 859 C CA . VAL A 1 112 ? -14.165 0.410 5.727 1.00 96.00 112 VAL A CA 1
ATOM 860 C C . VAL A 1 112 ? -15.104 1.242 6.599 1.00 96.00 112 VAL A C 1
ATOM 862 O O . VAL A 1 112 ? -15.395 0.835 7.720 1.00 96.00 112 VAL A O 1
ATOM 865 N N . THR A 1 113 ? -15.655 2.343 6.079 1.00 95.00 113 THR A N 1
ATOM 866 C CA . THR A 1 113 ? -16.625 3.171 6.813 1.00 95.00 113 THR A CA 1
ATOM 867 C C . THR A 1 113 ? -17.862 2.366 7.214 1.00 95.00 113 THR A C 1
ATOM 869 O O . THR A 1 113 ? -18.251 2.378 8.379 1.00 95.00 113 THR A O 1
ATOM 872 N N . ARG A 1 114 ? -18.445 1.595 6.286 1.00 94.00 114 ARG A N 1
ATOM 873 C CA . ARG A 1 114 ? -19.624 0.756 6.551 1.00 94.00 114 ARG A CA 1
ATOM 874 C C . ARG A 1 114 ? -19.357 -0.337 7.589 1.00 94.00 114 ARG A C 1
ATOM 876 O O . ARG A 1 114 ? -20.231 -0.612 8.409 1.00 94.00 114 ARG A O 1
ATOM 883 N N . ARG A 1 115 ? -18.190 -0.991 7.535 1.00 95.75 115 ARG A N 1
ATOM 884 C CA . ARG A 1 115 ? -17.840 -2.104 8.438 1.00 95.75 115 ARG A CA 1
ATOM 885 C C . ARG A 1 115 ? -17.351 -1.659 9.813 1.00 95.75 115 ARG A C 1
ATOM 887 O O . ARG A 1 115 ? -17.242 -2.496 10.708 1.00 95.75 115 ARG A O 1
ATOM 894 N N . SER A 1 116 ? -17.130 -0.361 9.998 1.00 96.38 116 SER A N 1
ATOM 895 C CA . SER A 1 116 ? -16.696 0.220 11.266 1.00 96.38 116 SER A CA 1
ATOM 896 C C . SER A 1 116 ? -17.725 1.204 11.836 1.00 96.38 116 SER A C 1
ATOM 898 O O . SER A 1 116 ? -17.368 2.352 12.104 1.00 96.38 116 SER A O 1
ATOM 900 N N . PRO A 1 117 ? -18.985 0.782 12.098 1.00 96.19 117 PRO A N 1
ATOM 901 C CA . PRO A 1 117 ? -19.993 1.641 12.725 1.00 96.19 117 PRO A CA 1
ATOM 902 C C . PRO A 1 117 ? -19.617 2.057 14.159 1.00 96.19 117 PRO A C 1
ATOM 904 O O . PRO A 1 117 ? -20.220 2.964 14.722 1.00 96.19 117 PRO A O 1
ATOM 907 N N . HIS A 1 118 ? -18.609 1.401 14.740 1.00 95.19 118 HIS A N 1
ATOM 908 C CA . HIS A 1 118 ? -17.988 1.756 16.015 1.00 95.19 118 HIS A CA 1
ATOM 909 C C . HIS A 1 118 ? -17.001 2.927 15.928 1.00 95.19 118 HIS A C 1
ATOM 911 O O . HIS A 1 118 ? -16.580 3.440 16.960 1.00 95.19 118 HIS A O 1
ATOM 917 N N . VAL A 1 119 ? -16.647 3.359 14.713 1.00 95.62 119 VAL A N 1
ATOM 918 C CA . VAL A 1 119 ? -15.792 4.529 14.446 1.00 95.62 119 VAL A CA 1
ATOM 919 C C . VAL A 1 119 ? -16.556 5.598 13.670 1.00 95.62 119 VAL A C 1
ATOM 921 O O . VAL A 1 119 ? -16.439 6.781 13.973 1.00 95.62 119 VAL A O 1
ATOM 924 N N . PHE A 1 120 ? -17.339 5.191 12.670 1.00 95.25 120 PHE A N 1
ATOM 925 C CA . PHE A 1 120 ? -18.064 6.092 11.782 1.00 95.25 120 PHE A CA 1
ATOM 926 C C . PHE A 1 120 ? -19.570 5.911 11.959 1.00 95.25 120 PHE A C 1
ATOM 928 O O . PHE A 1 120 ? -20.054 4.782 11.880 1.00 95.25 120 PHE A O 1
ATOM 935 N N . PRO A 1 121 ? -20.343 6.984 12.169 1.00 91.00 121 PRO A N 1
ATOM 936 C CA . PRO A 1 121 ? -21.785 6.852 12.295 1.00 91.00 121 PRO A CA 1
ATOM 937 C C . PRO A 1 121 ? -22.401 6.379 10.974 1.00 91.00 121 PRO A C 1
ATOM 939 O O . PRO A 1 121 ? -21.910 6.687 9.886 1.00 91.00 121 PRO A O 1
ATOM 942 N N . ARG A 1 122 ? -23.499 5.617 11.059 1.00 86.00 122 ARG A N 1
ATOM 943 C CA . ARG A 1 122 ? -24.170 5.045 9.870 1.00 86.00 122 ARG A CA 1
ATOM 944 C C . ARG A 1 122 ? -24.787 6.114 8.966 1.00 86.00 122 ARG A C 1
ATOM 946 O O . ARG A 1 122 ? -24.956 5.885 7.772 1.00 86.00 122 ARG A O 1
ATOM 953 N N . THR A 1 123 ? -25.130 7.255 9.546 1.00 86.06 123 THR A N 1
ATOM 954 C CA . THR A 1 123 ? -25.625 8.446 8.861 1.00 86.06 123 THR A CA 1
ATOM 955 C C . THR A 1 123 ? -24.797 9.641 9.299 1.00 86.06 123 THR A C 1
ATOM 957 O O . THR A 1 123 ? -24.308 9.683 10.429 1.00 86.06 123 THR A O 1
ATOM 960 N N . GLU A 1 124 ? -24.661 10.632 8.425 1.00 84.12 124 GLU A N 1
ATOM 961 C CA . GLU A 1 124 ? -24.010 11.892 8.775 1.00 84.12 124 GLU A CA 1
ATOM 962 C C . GLU A 1 124 ? -24.696 12.520 10.003 1.00 84.12 124 GLU A C 1
ATOM 964 O O . GLU A 1 124 ? -25.921 12.629 10.050 1.00 84.12 124 GLU A O 1
ATOM 969 N N . GLY A 1 125 ? -23.912 12.845 11.036 1.00 82.38 125 GLY A N 1
ATOM 970 C CA . GLY A 1 125 ? -24.418 13.368 12.312 1.00 82.38 125 GLY A CA 1
ATOM 971 C C . GLY A 1 125 ? -25.098 12.350 13.244 1.00 82.38 125 GLY A C 1
ATOM 972 O O . GLY A 1 125 ? -25.621 12.755 14.278 1.00 82.38 125 GLY A O 1
ATOM 973 N N . GLY A 1 126 ? -25.111 11.055 12.903 1.00 88.19 126 GLY A N 1
ATOM 974 C CA . GLY A 1 126 ? -25.637 9.994 13.771 1.00 88.19 126 GLY A CA 1
ATOM 975 C C . GLY A 1 126 ? -24.682 9.585 14.900 1.00 88.19 126 GLY A C 1
ATOM 976 O O . GLY A 1 126 ? -23.534 10.023 14.955 1.00 88.19 126 GLY A O 1
ATOM 977 N N . GLU A 1 127 ? -25.147 8.698 15.783 1.00 90.62 127 GLU A N 1
ATOM 978 C CA . GLU A 1 127 ? -24.310 8.080 16.820 1.00 90.62 127 GLU A CA 1
ATOM 979 C C . GLU A 1 127 ? -23.531 6.869 16.279 1.00 90.62 127 GLU A C 1
ATOM 981 O O . GLU A 1 127 ? -23.968 6.174 15.353 1.00 90.62 127 GLU A O 1
ATOM 986 N N . VAL A 1 128 ? -22.362 6.621 16.871 1.00 94.19 128 VAL A N 1
ATOM 987 C CA . VAL A 1 128 ? -21.570 5.405 16.646 1.00 94.19 128 VAL A CA 1
ATOM 988 C C . VAL A 1 128 ? -22.066 4.269 17.542 1.00 94.19 128 VAL A C 1
ATOM 990 O O . VAL A 1 128 ? -22.672 4.502 18.583 1.00 94.19 128 VAL A O 1
ATOM 993 N N . GLU A 1 129 ? -21.778 3.030 17.159 1.00 93.81 129 GLU A N 1
ATOM 994 C CA . GLU A 1 129 ? -21.998 1.834 17.981 1.00 93.81 129 GLU A CA 1
ATOM 995 C C . GLU A 1 129 ? -20.697 1.493 18.727 1.00 93.81 129 GLU A C 1
ATOM 997 O O . GLU A 1 129 ? -19.866 0.781 18.168 1.00 93.81 129 GLU A O 1
ATOM 1002 N N . PRO A 1 130 ? -20.447 2.023 19.936 1.00 93.88 130 PRO A N 1
ATOM 1003 C CA . PRO A 1 130 ? -19.124 1.964 20.548 1.00 93.88 130 PRO A CA 1
ATOM 1004 C C . PRO A 1 130 ? -18.644 0.527 20.784 1.00 93.88 130 PRO A C 1
ATOM 1006 O O . PRO A 1 130 ? -19.406 -0.341 21.204 1.00 93.88 130 PRO A O 1
ATOM 1009 N N . ALA A 1 131 ? -17.345 0.317 20.577 1.00 95.56 131 ALA A N 1
ATOM 1010 C CA . ALA A 1 131 ? -16.623 -0.887 20.967 1.00 95.56 131 ALA A CA 1
ATOM 1011 C C . ALA A 1 131 ? -15.504 -0.493 21.936 1.00 95.56 131 ALA A C 1
ATOM 1013 O O . ALA A 1 131 ? -14.659 0.338 21.608 1.00 95.56 131 ALA A O 1
ATOM 1014 N N . SER A 1 132 ? -15.502 -1.085 23.128 1.00 95.25 132 SER A N 1
ATOM 1015 C CA . SER A 1 132 ? -14.510 -0.827 24.182 1.00 95.25 132 SER A CA 1
ATOM 1016 C C . SER A 1 132 ? -13.336 -1.802 24.128 1.00 95.25 132 SER A C 1
ATOM 1018 O O . SER A 1 132 ? -12.296 -1.560 24.738 1.00 95.25 132 SER A O 1
ATOM 1020 N N . THR A 1 133 ? -13.487 -2.915 23.408 1.00 97.56 133 THR A N 1
ATOM 1021 C CA . THR A 1 133 ? -12.449 -3.940 23.275 1.00 97.56 133 THR A CA 1
ATOM 1022 C C . THR A 1 133 ? -12.177 -4.291 21.815 1.00 97.56 133 THR A C 1
ATOM 1024 O O . THR A 1 133 ? -13.030 -4.143 20.938 1.00 97.56 133 THR A O 1
ATOM 1027 N N . ARG A 1 134 ? -10.981 -4.833 21.552 1.00 97.31 134 ARG A N 1
ATOM 1028 C CA . ARG A 1 134 ? -10.625 -5.397 20.241 1.00 97.31 134 ARG A CA 1
ATOM 1029 C C . ARG A 1 134 ? -11.625 -6.465 19.789 1.00 97.31 134 ARG A C 1
ATOM 1031 O O . ARG A 1 134 ? -12.001 -6.479 18.623 1.00 97.31 134 ARG A O 1
ATOM 1038 N N . ALA A 1 135 ? -12.052 -7.335 20.706 1.00 98.06 135 ALA A N 1
ATOM 1039 C CA . ALA A 1 135 ? -12.987 -8.416 20.408 1.00 98.06 135 ALA A CA 1
ATOM 1040 C C . ALA A 1 135 ? -14.364 -7.881 19.981 1.00 98.06 135 ALA A C 1
ATOM 1042 O O . ALA A 1 135 ? -14.954 -8.396 19.036 1.00 98.06 135 ALA A O 1
ATOM 1043 N N . GLU A 1 136 ? -14.850 -6.819 20.628 1.00 97.88 136 GLU A N 1
ATOM 1044 C CA . GLU A 1 136 ? -16.091 -6.143 20.233 1.00 97.88 136 GLU A CA 1
ATOM 1045 C C . GLU A 1 136 ? -15.970 -5.500 18.845 1.00 97.88 136 GLU A C 1
ATOM 1047 O O . GLU A 1 136 ? -16.832 -5.718 17.994 1.00 97.88 136 GLU A O 1
ATOM 1052 N N . ALA A 1 137 ? -14.882 -4.767 18.580 1.00 97.44 137 ALA A N 1
ATOM 1053 C CA . ALA A 1 137 ? -14.646 -4.140 17.277 1.00 97.44 137 ALA A CA 1
ATOM 1054 C C . ALA A 1 137 ? -14.556 -5.181 16.144 1.00 97.44 137 ALA A C 1
ATOM 1056 O O . ALA A 1 137 ? -15.140 -5.000 15.072 1.00 97.44 137 ALA A O 1
ATOM 1057 N N . GLU A 1 138 ? -13.879 -6.306 16.394 1.00 97.62 138 GLU A N 1
ATOM 1058 C CA . GLU A 1 138 ? -13.772 -7.419 15.449 1.00 97.62 138 GLU A CA 1
ATOM 1059 C C . GLU A 1 138 ? -15.122 -8.114 15.221 1.00 97.62 138 GLU A C 1
ATOM 1061 O O . GLU A 1 138 ? -15.492 -8.372 14.073 1.00 97.62 138 GLU A O 1
ATOM 1066 N N . ALA A 1 139 ? -15.902 -8.353 16.279 1.00 97.69 139 ALA A N 1
ATOM 1067 C CA . ALA A 1 139 ? -17.243 -8.924 16.163 1.00 97.69 139 ALA A CA 1
ATOM 1068 C C . ALA A 1 139 ? -18.171 -8.032 15.320 1.00 97.69 139 ALA A C 1
ATOM 1070 O O . ALA A 1 139 ? -18.890 -8.534 14.450 1.00 97.69 139 ALA A O 1
ATOM 1071 N N . ILE A 1 140 ? -18.113 -6.710 15.519 1.00 96.69 140 ILE A N 1
ATOM 1072 C CA . ILE A 1 140 ? -18.842 -5.734 14.699 1.00 96.69 140 ILE A CA 1
ATOM 1073 C C . ILE A 1 140 ? -18.397 -5.826 13.235 1.00 96.69 140 ILE A C 1
ATOM 1075 O O . ILE A 1 140 ? -19.248 -5.948 12.352 1.00 96.69 140 ILE A O 1
ATOM 1079 N N . TRP A 1 141 ? -17.087 -5.835 12.963 1.00 96.62 141 TRP A N 1
ATOM 1080 C CA . TRP A 1 141 ? -16.559 -5.944 11.599 1.00 96.62 141 TRP A CA 1
ATOM 1081 C C . TRP A 1 141 ? -17.046 -7.2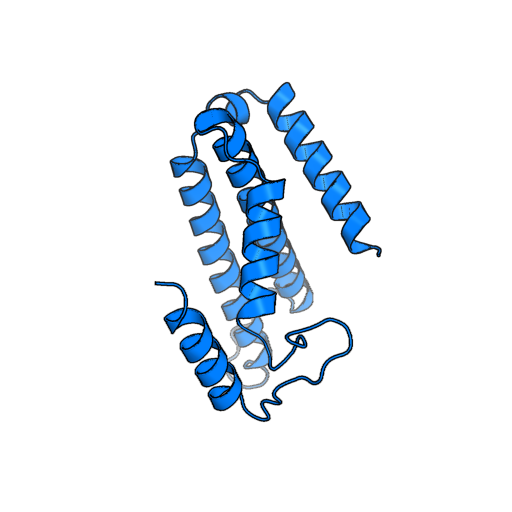11 10.886 1.00 96.62 141 TRP A C 1
ATOM 1083 O O . TRP A 1 141 ? -17.518 -7.138 9.748 1.00 96.62 141 TRP A O 1
ATOM 1093 N N . GLN A 1 142 ? -16.973 -8.375 11.545 1.00 97.12 142 GLN A N 1
ATOM 1094 C CA . GLN A 1 142 ? -17.436 -9.640 10.962 1.00 97.12 142 GLN A CA 1
ATOM 1095 C C . GLN A 1 142 ? -18.951 -9.638 10.727 1.00 97.12 142 GLN A C 1
ATOM 1097 O O . GLN A 1 142 ? -19.407 -10.095 9.677 1.00 97.12 142 GLN A O 1
ATOM 1102 N N . ARG A 1 143 ? -19.733 -9.066 11.654 1.00 96.44 143 ARG A N 1
ATOM 1103 C CA . ARG A 1 143 ? -21.187 -8.915 11.504 1.00 96.44 143 ARG A CA 1
ATOM 1104 C C . ARG A 1 143 ? -21.548 -8.049 10.301 1.00 96.44 143 ARG A C 1
ATOM 1106 O O . ARG A 1 143 ? -22.457 -8.405 9.558 1.00 96.44 143 ARG A O 1
ATOM 1113 N N . GLU A 1 144 ? -20.876 -6.916 10.097 1.00 95.81 144 GLU A N 1
ATOM 1114 C CA . GLU A 1 144 ? -21.140 -6.062 8.932 1.00 95.81 144 GLU A CA 1
ATOM 1115 C C . GLU A 1 144 ? -20.644 -6.711 7.630 1.00 95.81 144 GLU A C 1
ATOM 1117 O O . GLU A 1 144 ? -21.354 -6.669 6.629 1.00 95.81 144 GLU A O 1
ATOM 1122 N N . LYS A 1 145 ? -19.487 -7.391 7.646 1.00 95.00 145 LYS A N 1
ATOM 1123 C CA . LYS A 1 145 ? -18.972 -8.159 6.498 1.00 95.00 145 LYS A CA 1
ATOM 1124 C C . LYS A 1 145 ? -19.951 -9.247 6.040 1.00 95.00 145 LYS A C 1
ATOM 1126 O O . LYS A 1 145 ? -20.093 -9.456 4.839 1.00 95.00 145 LYS A O 1
ATOM 1131 N N . ALA A 1 146 ? -20.636 -9.920 6.966 1.00 95.81 146 ALA A N 1
ATOM 1132 C CA . ALA A 1 146 ? -21.598 -10.977 6.649 1.00 95.81 146 ALA A CA 1
ATOM 1133 C C . ALA A 1 146 ? -22.845 -10.483 5.886 1.00 95.81 146 ALA A C 1
ATOM 1135 O O . ALA A 1 146 ? -23.512 -11.287 5.242 1.00 95.81 146 ALA A O 1
ATOM 1136 N N . LYS A 1 147 ? -23.147 -9.176 5.923 1.00 92.88 147 LYS A N 1
ATOM 1137 C CA . LYS A 1 147 ? -24.285 -8.567 5.209 1.00 92.88 147 LYS A CA 1
ATOM 1138 C C . LYS A 1 147 ? -24.017 -8.330 3.718 1.00 92.88 147 LYS A C 1
ATOM 1140 O O . LYS A 1 147 ? -24.931 -7.943 3.005 1.00 92.88 147 LYS A O 1
ATOM 1145 N N . GLU A 1 148 ? -22.777 -8.508 3.262 1.00 83.88 148 GLU A N 1
ATOM 1146 C CA . GLU A 1 148 ? -22.325 -8.177 1.901 1.00 83.88 148 GLU A CA 1
ATOM 1147 C C . GLU A 1 148 ? -22.390 -9.370 0.925 1.00 83.88 148 GLU A C 1
ATOM 1149 O O . GLU A 1 148 ? -21.565 -9.449 0.016 1.00 83.88 148 GLU A O 1
ATOM 1154 N N . HIS A 1 149 ? -23.323 -10.307 1.133 1.00 55.91 149 HIS A N 1
ATOM 1155 C CA . HIS A 1 149 ? -23.573 -11.426 0.211 1.00 55.91 149 HIS A CA 1
ATOM 1156 C C . HIS A 1 149 ? -24.503 -11.029 -0.936 1.00 55.91 149 HIS A C 1
ATOM 1158 O O . HIS A 1 149 ? -25.568 -10.439 -0.644 1.00 55.91 149 HIS A O 1
#

Secondary structure (DSSP, 8-state):
--HHHHHHHHHHHHHHHHHH-HHHHH--HHHHHHHHHHHHHHHHHHHHHHHHHHH-SSS-----SS-HHHHHHHHHHHHHHHHHHHHHHHHHHHHHH---HHHHHHHHHHHHHHH-TTTS-SSTT-------SHHHHHHHHHHHHTT--

Organism: Porphyridium purpureum (NCBI:txid35688)

Radius of gyration: 20.43 Å; chains: 1; bounding box: 53×30×50 Å